Protein AF-A0A167N7Z7-F1 (afdb_monomer_lite)

Radius of gyration: 30.22 Å; chains: 1; bounding box: 60×61×77 Å

Structure (mmCIF, N/CA/C/O backbone):
data_AF-A0A167N7Z7-F1
#
_entry.id   AF-A0A167N7Z7-F1
#
loop_
_atom_site.group_PDB
_atom_site.id
_atom_site.type_symbol
_atom_site.label_atom_id
_atom_site.label_alt_id
_atom_site.label_comp_id
_atom_site.label_asym_id
_atom_site.label_entity_id
_atom_site.label_seq_id
_atom_site.pdbx_PDB_ins_code
_atom_site.Cartn_x
_atom_site.Cartn_y
_atom_site.Cartn_z
_atom_site.occupancy
_atom_site.B_iso_or_equiv
_atom_site.auth_seq_id
_atom_site.auth_comp_id
_atom_site.auth_asym_id
_atom_site.auth_atom_id
_atom_site.pdbx_PDB_model_num
ATOM 1 N N . MET A 1 1 ? 34.211 -40.468 48.794 1.0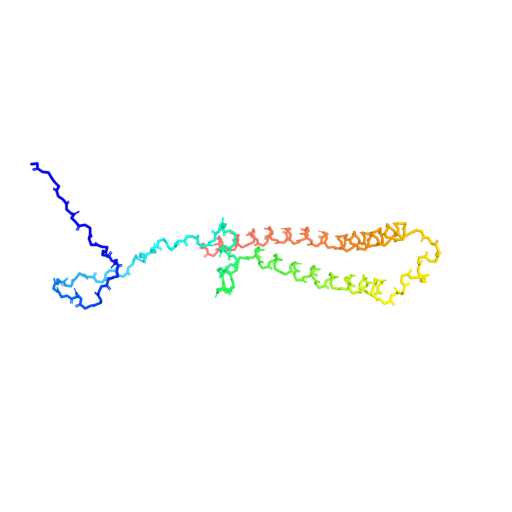0 34.12 1 MET A N 1
ATOM 2 C CA . MET A 1 1 ? 34.755 -39.729 47.633 1.00 34.12 1 MET A CA 1
ATOM 3 C C . MET A 1 1 ? 34.810 -40.711 46.477 1.00 34.12 1 MET A C 1
ATOM 5 O O . MET A 1 1 ? 35.230 -41.825 46.727 1.00 34.12 1 MET A O 1
ATOM 9 N N . SER A 1 2 ? 34.441 -40.468 45.231 1.00 37.47 2 SER A N 1
ATOM 10 C CA . SER A 1 2 ? 33.752 -39.397 44.512 1.00 37.47 2 SER A CA 1
ATOM 11 C C . SER A 1 2 ? 33.673 -39.920 43.069 1.00 37.47 2 SER A C 1
ATOM 13 O O . SER A 1 2 ? 34.689 -40.405 42.591 1.00 37.47 2 SER A O 1
ATOM 15 N N . CYS A 1 3 ? 32.515 -39.780 42.413 1.00 39.22 3 CYS A N 1
ATOM 16 C CA . CYS A 1 3 ? 32.271 -39.874 40.958 1.00 39.22 3 CYS A CA 1
ATOM 17 C C . CYS A 1 3 ? 32.637 -41.203 40.240 1.00 39.22 3 CYS A C 1
ATOM 19 O O . CYS A 1 3 ? 33.675 -41.798 40.458 1.00 39.22 3 CYS A O 1
ATOM 21 N N . GLY A 1 4 ? 31.846 -41.737 39.314 1.00 36.41 4 GLY A N 1
ATOM 22 C CA . GLY A 1 4 ? 30.736 -41.141 38.582 1.00 36.41 4 GLY A CA 1
ATOM 23 C C . GLY A 1 4 ? 30.840 -41.512 37.100 1.00 36.41 4 GLY A C 1
ATOM 24 O O . GLY A 1 4 ? 31.851 -41.239 36.471 1.00 36.41 4 GLY A O 1
ATOM 25 N N . ALA A 1 5 ? 29.768 -42.118 36.588 1.00 45.09 5 ALA A N 1
ATOM 26 C CA . ALA A 1 5 ? 29.272 -42.023 35.214 1.00 45.09 5 ALA A CA 1
ATOM 27 C C . ALA A 1 5 ? 30.290 -42.153 34.060 1.00 45.09 5 ALA A C 1
ATOM 29 O O . ALA A 1 5 ? 30.748 -41.164 33.492 1.00 45.09 5 ALA A O 1
ATOM 30 N N . SER A 1 6 ? 30.513 -43.387 33.606 1.00 43.72 6 SER A N 1
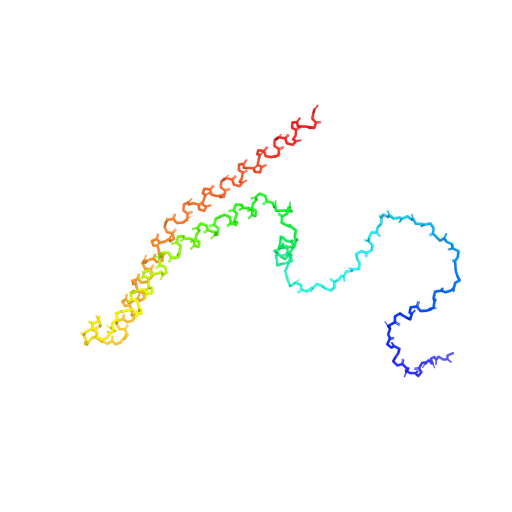ATOM 31 C CA . SER A 1 6 ? 30.853 -43.660 32.209 1.00 43.72 6 SER A CA 1
ATOM 32 C C . SER A 1 6 ? 29.618 -43.417 31.331 1.00 43.72 6 SER A C 1
ATOM 34 O O . SER A 1 6 ? 28.577 -44.061 31.451 1.00 43.72 6 SER A O 1
ATOM 36 N N . CYS A 1 7 ? 29.754 -42.402 30.486 1.00 48.78 7 CYS A N 1
ATOM 37 C CA . CYS A 1 7 ? 28.766 -41.818 29.598 1.00 48.78 7 CYS A CA 1
ATOM 38 C C . CYS A 1 7 ? 28.165 -42.833 28.615 1.00 48.78 7 CYS A C 1
ATOM 40 O O . CYS A 1 7 ? 28.807 -43.215 27.638 1.00 48.78 7 CYS A O 1
ATOM 42 N N . VAL A 1 8 ? 26.897 -43.187 28.813 1.00 52.44 8 VAL A N 1
ATOM 43 C CA . VAL A 1 8 ? 26.039 -43.689 27.735 1.00 52.44 8 VAL A CA 1
ATOM 44 C C . VAL A 1 8 ? 25.176 -42.504 27.301 1.00 52.44 8 VAL A C 1
ATOM 46 O O . VAL A 1 8 ? 24.531 -41.905 28.166 1.00 52.44 8 VAL A O 1
ATOM 49 N N . PRO A 1 9 ? 25.158 -42.096 26.019 1.00 45.31 9 PRO A N 1
ATOM 50 C CA . PRO A 1 9 ? 24.278 -41.027 25.580 1.00 45.31 9 PRO A CA 1
ATOM 51 C C . PRO A 1 9 ? 22.850 -41.578 25.594 1.00 45.31 9 PRO A C 1
ATOM 53 O O . PRO A 1 9 ? 22.377 -42.150 24.615 1.00 45.31 9 PRO A O 1
ATOM 56 N N . SER A 1 10 ? 22.162 -41.444 26.728 1.00 52.03 10 SER A N 1
ATOM 57 C CA . SER A 1 10 ? 20.728 -41.683 26.798 1.00 52.03 10 SER A CA 1
ATOM 58 C C . SER A 1 10 ? 20.054 -40.606 25.952 1.00 52.03 10 SER A C 1
ATOM 60 O O . SER A 1 10 ? 19.890 -39.458 26.375 1.00 52.03 10 SER A O 1
ATOM 62 N N . ALA A 1 11 ? 19.697 -40.955 24.720 1.00 49.50 11 ALA A N 1
ATOM 63 C CA . ALA A 1 11 ? 18.727 -40.186 23.970 1.00 49.50 11 ALA A CA 1
ATOM 64 C C . ALA A 1 11 ? 17.441 -40.166 24.814 1.00 49.50 11 ALA A C 1
ATOM 66 O O . ALA A 1 11 ? 16.807 -41.201 24.996 1.00 49.50 11 ALA A O 1
ATOM 67 N N . ASN A 1 12 ? 17.105 -39.005 25.386 1.00 54.00 12 ASN A N 1
ATOM 68 C CA . ASN A 1 12 ? 15.906 -38.768 26.197 1.00 54.00 12 ASN A CA 1
ATOM 69 C C . ASN A 1 12 ? 14.635 -38.817 25.329 1.00 54.00 12 ASN A C 1
ATOM 71 O O . ASN A 1 12 ? 13.898 -37.836 25.215 1.00 54.00 12 ASN A O 1
ATOM 75 N N . PHE A 1 13 ? 14.377 -39.955 24.693 1.00 49.53 13 PHE A N 1
ATOM 76 C CA . PHE A 1 13 ? 13.059 -40.278 24.180 1.00 49.53 13 PHE A CA 1
ATOM 77 C C . PHE A 1 13 ? 12.287 -40.981 25.300 1.00 49.53 13 PHE A C 1
ATOM 79 O O . PHE A 1 13 ? 12.758 -42.000 25.805 1.00 49.53 13 PHE A O 1
ATOM 86 N N . PRO A 1 14 ? 11.136 -40.442 25.738 1.00 54.16 14 PRO A N 1
ATOM 87 C CA . PRO A 1 14 ? 10.297 -41.140 26.698 1.00 54.16 14 PRO A CA 1
ATOM 88 C C . PRO A 1 14 ? 9.769 -42.422 26.046 1.00 54.16 14 PRO A C 1
ATOM 90 O O . PRO A 1 14 ? 9.019 -42.359 25.073 1.00 54.16 14 PRO A O 1
ATOM 93 N N . ASP A 1 15 ? 10.186 -43.570 26.578 1.00 53.62 15 ASP A N 1
ATOM 94 C CA . ASP A 1 15 ? 9.686 -44.884 26.182 1.00 53.62 15 ASP A CA 1
ATOM 95 C C . ASP A 1 15 ? 8.185 -44.981 26.536 1.00 53.62 15 ASP A C 1
ATOM 97 O O . ASP A 1 15 ? 7.822 -44.861 27.714 1.00 53.62 15 ASP A O 1
ATOM 101 N N . PRO A 1 16 ? 7.283 -45.138 25.547 1.00 55.19 16 PRO A N 1
ATOM 102 C CA . PRO A 1 16 ? 5.840 -45.122 25.776 1.00 55.19 16 PRO A CA 1
ATOM 103 C C . PRO A 1 16 ? 5.326 -46.316 26.595 1.00 55.19 16 PRO A C 1
ATOM 105 O O . PRO A 1 16 ? 4.199 -46.251 27.091 1.00 55.19 16 PRO A O 1
ATOM 108 N N . ASN A 1 17 ? 6.130 -47.368 26.787 1.00 57.97 17 ASN A N 1
ATOM 109 C CA . ASN A 1 17 ? 5.690 -48.599 27.448 1.00 57.97 17 ASN A CA 1
ATOM 110 C C . ASN A 1 17 ? 5.984 -48.666 28.956 1.00 57.97 17 ASN A C 1
ATOM 112 O O . ASN A 1 17 ? 5.459 -49.546 29.634 1.00 57.97 17 ASN A O 1
ATOM 116 N N . ASN A 1 18 ? 6.726 -47.711 29.526 1.00 53.84 18 ASN A N 1
ATOM 117 C CA . ASN A 1 18 ? 7.058 -47.701 30.960 1.00 53.84 18 ASN A CA 1
ATOM 118 C C . ASN A 1 18 ? 5.986 -47.054 31.865 1.00 53.84 18 ASN A C 1
ATOM 120 O O . ASN A 1 18 ? 6.274 -46.574 32.962 1.00 53.84 18 ASN A O 1
ATOM 124 N N . ARG A 1 19 ? 4.716 -47.053 31.442 1.00 56.59 19 ARG A N 1
ATOM 125 C CA . ARG A 1 19 ? 3.581 -46.625 32.280 1.00 56.59 19 ARG A CA 1
ATOM 126 C C . ARG A 1 19 ? 3.059 -47.783 33.131 1.00 56.59 19 ARG A C 1
ATOM 128 O O . ARG A 1 19 ? 1.959 -48.269 32.892 1.00 56.59 19 ARG A O 1
ATOM 135 N N . PHE A 1 20 ? 3.800 -48.190 34.155 1.00 52.03 20 PHE A N 1
ATOM 136 C CA . PHE A 1 20 ? 3.260 -49.094 35.172 1.00 52.03 20 PHE A CA 1
ATOM 137 C C . PHE A 1 20 ? 3.549 -48.588 36.588 1.00 52.03 20 PHE A C 1
ATOM 139 O O . PHE A 1 20 ? 4.698 -48.471 36.996 1.00 52.03 20 PHE A O 1
ATOM 146 N N . GLY A 1 21 ? 2.467 -48.326 37.336 1.00 50.34 21 GLY A N 1
ATOM 147 C CA . GLY A 1 21 ? 2.454 -48.374 38.802 1.00 50.34 21 GLY A CA 1
ATOM 148 C C . GLY A 1 21 ? 2.448 -47.038 39.551 1.00 50.34 21 GLY A C 1
ATOM 149 O O . GLY A 1 21 ? 3.440 -46.675 40.169 1.00 50.34 21 GLY A O 1
ATOM 150 N N . GLY A 1 22 ? 1.308 -46.341 39.594 1.00 44.88 22 GLY A N 1
ATOM 151 C CA . GLY A 1 22 ? 1.064 -45.265 40.564 1.00 44.88 22 GLY A CA 1
ATOM 152 C C . GLY A 1 22 ? -0.430 -44.922 40.663 1.00 44.88 22 GLY A C 1
ATOM 153 O O . GLY A 1 22 ? -1.100 -44.938 39.630 1.00 44.88 22 GLY A O 1
ATOM 154 N N . PRO A 1 23 ? -0.983 -44.659 41.865 1.00 50.69 23 PRO A N 1
ATOM 155 C CA . PRO A 1 23 ? -2.425 -44.491 42.075 1.00 50.69 23 PRO A CA 1
ATOM 156 C C . PRO A 1 23 ? -2.983 -43.281 41.302 1.00 50.69 23 PRO A C 1
ATOM 158 O O . PRO A 1 23 ? -2.232 -42.344 41.008 1.00 50.69 23 PRO A O 1
ATOM 161 N N . PRO A 1 24 ? -4.291 -43.266 40.970 1.00 46.34 24 PRO A N 1
ATOM 162 C CA . PRO A 1 24 ? -4.873 -42.255 40.099 1.00 46.34 24 PRO A CA 1
ATOM 163 C C . PRO A 1 24 ? -4.848 -40.897 40.800 1.00 46.34 24 PRO A C 1
ATOM 165 O O . PRO A 1 24 ? -5.643 -40.614 41.696 1.00 46.34 24 PRO A O 1
ATOM 168 N N . ARG A 1 25 ? -3.919 -40.030 40.393 1.00 49.66 25 ARG A N 1
ATOM 169 C CA . ARG A 1 25 ? -3.967 -38.616 40.761 1.00 49.66 25 ARG A CA 1
ATOM 170 C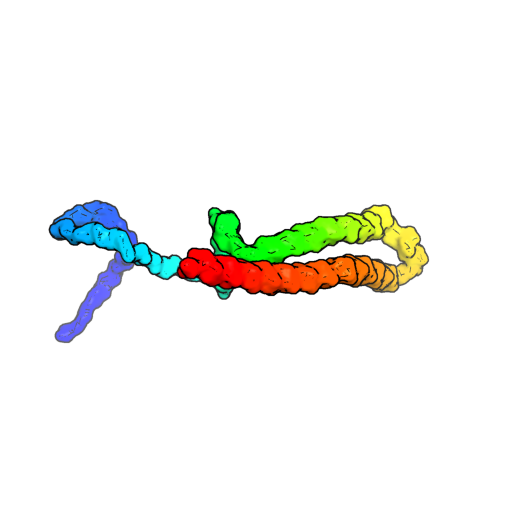 C . ARG A 1 25 ? -5.120 -37.980 39.995 1.00 49.66 25 ARG A C 1
ATOM 172 O O . ARG A 1 25 ? -5.179 -38.069 38.771 1.00 49.66 25 ARG A O 1
ATOM 179 N N . ALA A 1 26 ? -6.033 -37.379 40.750 1.00 45.22 26 ALA A N 1
ATOM 180 C CA . ALA A 1 26 ? -7.227 -36.711 40.264 1.00 45.22 26 ALA A CA 1
ATOM 181 C C . ALA A 1 26 ? -6.938 -35.821 39.043 1.00 45.22 26 ALA A C 1
ATOM 183 O O . ALA A 1 26 ? -6.036 -34.980 39.060 1.00 45.22 26 ALA A O 1
ATOM 184 N N . LEU A 1 27 ? -7.744 -36.012 37.998 1.00 48.75 27 LEU A N 1
ATOM 185 C CA . LEU A 1 27 ? -7.850 -35.143 36.831 1.00 48.75 27 LEU A CA 1
ATOM 186 C C . LEU A 1 27 ? -8.394 -33.772 37.263 1.00 48.75 27 LEU A C 1
ATOM 188 O O . LEU A 1 27 ? -9.569 -33.468 37.094 1.00 48.75 27 LEU A O 1
ATOM 192 N N . ASN A 1 28 ? -7.522 -32.918 37.796 1.00 42.72 28 ASN A N 1
ATOM 193 C CA . ASN A 1 28 ? -7.759 -31.479 37.820 1.00 42.72 28 ASN A CA 1
ATOM 194 C C . ASN A 1 28 ? -7.302 -30.899 36.480 1.00 42.72 28 ASN A C 1
ATOM 196 O O . ASN A 1 28 ? -6.190 -30.399 36.309 1.00 42.72 28 ASN A O 1
ATOM 200 N N . SER A 1 29 ? -8.186 -31.006 35.496 1.00 51.47 29 SER A N 1
ATOM 201 C CA . SER A 1 29 ? -8.084 -30.347 34.201 1.00 51.47 29 SER A CA 1
ATOM 202 C C . SER A 1 29 ? -8.287 -28.834 34.349 1.00 51.47 29 SER A C 1
ATOM 204 O O . SER A 1 29 ? -9.390 -28.347 34.124 1.00 51.47 29 SER A O 1
ATOM 206 N N . ALA A 1 30 ? -7.254 -28.073 34.722 1.00 48.22 30 ALA A N 1
ATOM 207 C CA . ALA A 1 30 ? -7.282 -26.607 34.587 1.00 48.22 30 ALA A CA 1
ATOM 208 C C . ALA A 1 30 ? -5.899 -25.939 34.653 1.00 48.22 30 ALA A C 1
ATOM 210 O O . ALA A 1 30 ? -5.755 -24.841 35.179 1.00 48.22 30 ALA A O 1
ATOM 211 N N . SER A 1 31 ? -4.846 -26.552 34.122 1.00 47.00 31 SER A N 1
ATOM 212 C CA . SER A 1 31 ? -3.623 -25.809 33.802 1.00 47.00 31 SER A CA 1
ATOM 213 C C . SER A 1 31 ? -2.945 -26.517 32.650 1.00 47.00 31 SER A C 1
ATOM 215 O O . SER A 1 31 ? -2.224 -27.486 32.841 1.00 47.00 31 SER A O 1
ATOM 217 N N . ARG A 1 32 ? -3.230 -26.075 31.421 1.00 48.00 32 ARG A N 1
ATOM 218 C CA . ARG A 1 32 ? -2.373 -26.384 30.277 1.00 48.00 32 ARG A CA 1
ATOM 219 C C . ARG A 1 32 ? -0.961 -25.971 30.677 1.00 48.00 32 ARG A C 1
ATOM 221 O O . ARG A 1 32 ? -0.650 -24.781 30.633 1.00 48.00 32 ARG A O 1
ATOM 228 N N . ASP A 1 33 ? -0.133 -26.949 31.019 1.00 45.81 33 ASP A N 1
ATOM 229 C CA . ASP A 1 33 ? 1.314 -26.857 30.931 1.00 45.81 33 ASP A CA 1
ATOM 230 C C . ASP A 1 33 ? 1.646 -26.530 29.475 1.00 45.81 33 ASP A C 1
ATOM 232 O O . ASP A 1 33 ? 1.891 -27.387 28.623 1.00 45.81 33 ASP A O 1
ATOM 236 N N . ARG A 1 34 ? 1.577 -25.235 29.159 1.00 52.97 34 ARG A N 1
ATOM 237 C CA . ARG A 1 34 ? 2.223 -24.639 28.003 1.00 52.97 34 ARG A CA 1
ATOM 238 C C . ARG A 1 34 ? 3.709 -24.818 28.266 1.00 52.97 34 ARG A C 1
ATOM 240 O O . ARG A 1 34 ? 4.370 -23.922 28.784 1.00 52.97 34 ARG A O 1
ATOM 247 N N . GLN A 1 35 ? 4.233 -25.984 27.899 1.00 51.66 35 GLN A N 1
ATOM 248 C CA . GLN A 1 35 ? 5.653 -26.119 27.625 1.00 51.66 35 GLN A CA 1
ATOM 249 C C . GLN A 1 35 ? 6.051 -24.910 26.767 1.00 51.66 35 GLN A C 1
ATOM 251 O O . GLN A 1 35 ? 5.373 -24.642 25.764 1.00 51.66 35 GLN A O 1
ATOM 256 N N . PRO A 1 36 ? 7.082 -24.137 27.148 1.00 51.75 36 PRO A N 1
ATOM 257 C CA . PRO A 1 36 ? 7.547 -23.027 26.339 1.00 51.75 36 PRO A CA 1
ATOM 258 C C . PRO A 1 36 ? 8.144 -23.615 25.060 1.00 51.75 36 PRO A C 1
ATOM 260 O O . PRO A 1 36 ? 9.328 -23.938 24.975 1.00 51.75 36 PRO A O 1
ATOM 263 N N . ARG A 1 37 ? 7.287 -23.812 24.053 1.00 54.16 37 ARG A N 1
ATOM 264 C CA . ARG A 1 37 ? 7.671 -24.203 22.703 1.00 54.16 37 ARG A CA 1
ATOM 265 C C . ARG A 1 37 ? 8.673 -23.150 22.250 1.00 54.16 37 ARG A C 1
ATOM 267 O O . ARG A 1 37 ? 8.320 -21.975 22.165 1.00 54.16 37 ARG A O 1
ATOM 274 N N . ARG A 1 38 ? 9.923 -23.583 22.052 1.00 54.41 38 ARG A N 1
ATOM 275 C CA . ARG A 1 38 ? 11.066 -22.799 21.559 1.00 54.41 38 ARG A CA 1
ATOM 276 C C . ARG A 1 38 ? 10.561 -21.667 20.660 1.00 54.41 38 ARG A C 1
ATOM 278 O O . ARG A 1 38 ? 9.885 -21.960 19.673 1.00 54.41 38 ARG A O 1
ATOM 285 N N . GLN A 1 39 ? 10.824 -20.410 21.028 1.00 56.78 39 GLN A N 1
ATOM 286 C CA . GLN A 1 39 ? 10.354 -19.244 20.276 1.00 56.78 39 GLN A CA 1
ATOM 287 C C . GLN A 1 39 ? 10.913 -19.322 18.848 1.00 56.78 39 GLN A C 1
ATOM 289 O O . GLN A 1 39 ? 12.063 -18.983 18.603 1.00 56.78 39 GLN A O 1
ATOM 294 N N . ARG A 1 40 ? 10.115 -19.839 17.904 1.00 59.34 40 ARG A N 1
ATOM 295 C CA . ARG A 1 40 ? 10.481 -19.919 16.478 1.00 59.34 40 ARG A CA 1
ATOM 296 C C . ARG A 1 40 ? 10.405 -18.556 15.792 1.00 59.34 40 ARG A C 1
ATOM 298 O O . ARG A 1 40 ? 10.905 -18.402 14.687 1.00 59.34 40 ARG A O 1
ATOM 305 N N . PHE A 1 41 ? 9.790 -17.573 16.446 1.00 55.47 41 PHE A N 1
ATOM 306 C CA . PHE A 1 41 ? 9.631 -16.225 15.930 1.00 55.47 41 PHE A CA 1
ATOM 307 C C . PHE A 1 41 ? 10.510 -15.261 16.721 1.00 55.47 41 PHE A C 1
ATOM 309 O O . PHE A 1 41 ? 10.316 -15.075 17.918 1.00 55.47 41 PHE A O 1
ATOM 316 N N . PHE A 1 42 ? 11.437 -14.603 16.025 1.00 66.19 42 PHE A N 1
ATOM 317 C CA . PHE A 1 42 ? 12.325 -13.584 16.591 1.00 66.19 42 PHE A CA 1
ATOM 318 C C . PHE A 1 42 ? 11.587 -12.304 17.036 1.00 66.19 42 PHE A C 1
ATOM 320 O O . PHE A 1 42 ? 12.178 -11.448 17.686 1.00 66.19 42 PHE A O 1
ATOM 327 N N . SER A 1 43 ? 10.289 -12.151 16.723 1.00 73.75 43 SER A N 1
ATOM 328 C CA . SER A 1 43 ? 9.481 -11.025 17.206 1.00 73.75 43 SER A CA 1
ATOM 329 C C . SER A 1 43 ? 8.049 -11.422 17.576 1.00 73.75 43 SER A C 1
ATOM 331 O O . SER A 1 43 ? 7.391 -12.199 16.878 1.00 73.75 43 SER A O 1
ATOM 333 N N . ARG A 1 44 ? 7.518 -10.796 18.639 1.00 73.00 44 ARG A N 1
ATOM 334 C CA . ARG A 1 44 ? 6.107 -10.931 19.055 1.00 73.00 44 ARG A CA 1
ATOM 335 C C . ARG A 1 44 ? 5.118 -10.510 17.962 1.00 73.00 44 ARG A C 1
ATOM 337 O O . ARG A 1 44 ? 3.990 -10.987 17.948 1.00 73.00 44 ARG A O 1
ATOM 344 N N . ARG A 1 45 ? 5.523 -9.614 17.052 1.00 71.38 45 ARG A N 1
ATOM 345 C CA . ARG A 1 45 ? 4.680 -9.159 15.933 1.00 71.38 45 ARG A CA 1
ATOM 346 C C . ARG A 1 45 ? 4.501 -10.260 14.890 1.00 71.38 45 ARG A C 1
ATOM 348 O O . ARG A 1 45 ? 3.378 -10.508 14.478 1.00 71.38 45 ARG A O 1
ATOM 355 N N . LEU A 1 46 ? 5.584 -10.949 14.530 1.00 68.56 46 LEU A N 1
ATOM 356 C CA . LEU A 1 46 ? 5.561 -12.072 13.586 1.00 68.56 46 LEU A CA 1
ATOM 357 C C . LEU A 1 46 ? 4.731 -13.247 14.115 1.00 68.56 46 LEU A C 1
ATOM 359 O O . LEU A 1 46 ? 3.918 -13.797 13.379 1.00 68.56 46 LEU A O 1
ATOM 363 N N . GLN A 1 47 ? 4.872 -13.570 15.404 1.00 76.00 47 GLN A N 1
ATOM 364 C CA . GLN A 1 47 ? 4.043 -14.595 16.043 1.00 76.00 47 GLN A CA 1
ATOM 365 C C . GLN A 1 47 ? 2.553 -14.244 15.955 1.00 76.00 47 GLN A C 1
ATOM 367 O O . GLN A 1 47 ? 1.739 -15.078 15.585 1.00 76.00 47 GLN A O 1
ATOM 372 N N . ARG A 1 48 ? 2.204 -12.980 16.208 1.00 69.81 48 ARG A N 1
ATOM 373 C CA . ARG A 1 48 ? 0.817 -12.522 16.162 1.00 69.81 48 ARG A CA 1
ATOM 374 C C . ARG A 1 48 ? 0.209 -12.573 14.759 1.00 69.81 48 ARG A C 1
ATOM 376 O O . ARG A 1 48 ? -0.951 -12.932 14.628 1.00 69.81 48 ARG A O 1
ATOM 383 N N . VAL A 1 49 ? 0.980 -12.251 13.719 1.00 71.44 49 VAL A N 1
ATOM 384 C CA . VAL A 1 49 ? 0.528 -12.401 12.323 1.00 71.44 49 VAL A CA 1
ATOM 385 C C . VAL A 1 49 ? 0.285 -13.875 11.988 1.00 71.44 49 VAL A C 1
ATOM 387 O O . VAL A 1 49 ? -0.715 -14.198 11.354 1.00 71.44 49 VAL A O 1
ATOM 390 N N . SER A 1 50 ? 1.154 -14.772 12.465 1.00 71.12 50 SER A N 1
ATOM 391 C CA . SER A 1 50 ? 0.962 -16.218 12.312 1.00 71.12 50 SER A CA 1
ATOM 392 C C . SER A 1 50 ? -0.288 -16.721 13.039 1.00 71.12 50 SER A C 1
ATOM 394 O O . SER A 1 50 ? -1.005 -17.553 12.492 1.00 71.12 50 SER A O 1
ATOM 396 N N . ASP A 1 51 ? -0.562 -16.222 14.245 1.00 71.00 51 ASP A N 1
ATOM 397 C CA . ASP A 1 51 ? -1.752 -16.605 15.011 1.00 71.00 51 ASP A CA 1
ATOM 398 C C . ASP A 1 51 ? -3.038 -16.112 14.317 1.00 71.00 51 ASP A C 1
ATOM 400 O O . ASP A 1 51 ? -4.000 -16.867 14.202 1.00 71.00 51 ASP A O 1
ATOM 404 N N . ILE A 1 52 ? -3.034 -14.893 13.759 1.00 67.62 52 ILE A N 1
ATOM 405 C CA . ILE A 1 52 ? -4.157 -14.345 12.970 1.00 67.62 52 ILE A CA 1
ATOM 406 C C . ILE A 1 52 ? -4.429 -15.188 11.716 1.00 67.62 52 ILE A C 1
ATOM 408 O O . ILE A 1 52 ? -5.585 -15.379 11.345 1.00 67.62 52 ILE A O 1
ATOM 412 N N . ALA A 1 53 ? -3.384 -15.715 11.073 1.00 68.56 53 ALA A N 1
ATOM 413 C CA . ALA A 1 53 ? -3.535 -16.582 9.905 1.00 68.56 53 ALA A CA 1
ATOM 414 C C . ALA A 1 53 ? -4.157 -17.951 10.248 1.00 68.56 53 ALA A C 1
ATOM 416 O O . ALA A 1 53 ? -4.789 -18.562 9.389 1.00 68.56 53 ALA A O 1
ATOM 417 N N . HIS A 1 54 ? -3.989 -18.435 11.484 1.00 72.81 54 HIS A N 1
ATOM 418 C CA . HIS A 1 54 ? -4.569 -19.701 11.941 1.00 72.81 54 HIS A CA 1
ATOM 419 C C . HIS A 1 54 ? -5.957 -19.550 12.584 1.00 72.81 54 HIS A C 1
ATOM 421 O O . HIS A 1 54 ? -6.778 -20.452 12.435 1.00 72.81 54 HIS A O 1
ATOM 427 N N . GLU A 1 55 ? -6.250 -18.426 13.246 1.00 64.56 55 GLU A N 1
ATOM 428 C CA . GLU A 1 55 ? -7.547 -18.147 13.883 1.00 64.56 55 GLU A CA 1
ATOM 429 C C . GLU A 1 55 ? -8.093 -16.761 13.465 1.00 64.56 55 GLU A C 1
ATOM 431 O O . GLU A 1 55 ? -7.877 -15.761 14.167 1.00 64.56 55 GLU A O 1
ATOM 436 N N . PRO A 1 56 ? -8.850 -16.672 12.349 1.00 63.66 56 PRO A N 1
ATOM 437 C CA . PRO A 1 56 ? -9.293 -15.395 11.775 1.00 63.66 56 PRO A CA 1
ATOM 438 C C . PRO A 1 56 ? -10.324 -14.652 12.639 1.00 63.66 56 PRO A C 1
ATOM 440 O O . PRO A 1 56 ? -10.513 -13.446 12.493 1.00 63.66 56 PRO A O 1
ATOM 443 N N . THR A 1 57 ? -10.979 -15.337 13.578 1.00 70.81 57 THR A N 1
ATOM 444 C CA . THR A 1 57 ? -11.973 -14.748 14.489 1.00 70.81 57 THR A CA 1
ATOM 445 C C . THR A 1 57 ? -11.351 -13.957 15.643 1.00 70.81 57 THR A C 1
ATOM 447 O O . THR A 1 57 ? -12.070 -13.280 16.374 1.00 70.81 57 THR A O 1
ATOM 450 N N . SER A 1 58 ? -10.026 -14.014 15.824 1.00 73.44 58 SER A N 1
ATOM 451 C CA . SER A 1 58 ? -9.308 -13.302 16.895 1.00 73.44 58 SER A CA 1
ATOM 452 C C . SER A 1 58 ? -8.877 -11.868 16.527 1.00 73.44 58 SER A C 1
ATOM 454 O O . SER A 1 58 ? -8.239 -11.182 17.334 1.00 73.44 58 SER A O 1
ATOM 456 N N . ILE A 1 59 ? -9.220 -11.406 15.319 1.00 76.31 59 ILE A N 1
ATOM 457 C CA . ILE A 1 59 ? -8.776 -10.126 14.756 1.00 76.31 59 ILE A CA 1
ATOM 458 C C . ILE A 1 59 ? -9.238 -8.946 15.618 1.00 76.31 59 ILE A C 1
ATOM 460 O O . ILE A 1 59 ? -10.428 -8.758 15.883 1.00 76.31 59 ILE A O 1
ATOM 464 N N . ARG A 1 60 ? -8.289 -8.092 16.028 1.00 79.88 60 ARG A N 1
ATOM 465 C CA . ARG A 1 60 ? -8.633 -6.812 16.665 1.00 79.88 60 ARG A CA 1
ATOM 466 C C . ARG A 1 60 ? -9.122 -5.821 15.613 1.00 79.88 60 ARG A C 1
ATOM 468 O O . ARG A 1 60 ? -8.631 -5.816 14.490 1.00 79.88 60 ARG A O 1
ATOM 475 N N . PHE A 1 61 ? -10.007 -4.903 16.002 1.00 78.00 61 PHE A N 1
ATOM 476 C CA . PHE A 1 61 ? -10.529 -3.858 15.110 1.00 78.00 61 PHE A CA 1
ATOM 477 C C . PHE A 1 61 ? -9.417 -3.097 14.367 1.00 78.00 61 PHE A C 1
ATOM 479 O O . PHE A 1 61 ? -9.471 -2.934 13.152 1.00 78.00 61 PHE A O 1
ATOM 486 N N . ARG A 1 62 ? -8.338 -2.740 15.074 1.00 81.62 62 ARG A N 1
ATOM 487 C CA . ARG A 1 62 ? -7.150 -2.114 14.480 1.00 81.62 62 ARG A CA 1
ATOM 488 C C . ARG A 1 62 ? -6.486 -2.961 13.389 1.00 81.62 62 ARG A C 1
ATOM 490 O O . ARG A 1 62 ? -6.000 -2.410 12.411 1.00 81.62 62 ARG A O 1
ATOM 497 N N . GLU A 1 63 ? -6.437 -4.278 13.554 1.00 83.69 63 GLU A N 1
ATOM 498 C CA . GLU A 1 63 ? -5.848 -5.186 12.561 1.00 83.69 63 GLU A CA 1
ATOM 499 C C . GLU A 1 63 ? -6.736 -5.307 11.329 1.00 83.69 63 GLU A C 1
ATOM 501 O O . GLU A 1 63 ? -6.215 -5.295 10.219 1.00 83.69 63 GLU A O 1
ATOM 506 N N . LEU A 1 64 ? -8.059 -5.324 11.515 1.00 85.44 64 LEU A N 1
ATOM 507 C CA . LEU A 1 64 ? -9.017 -5.293 10.412 1.00 85.44 64 LEU A CA 1
ATOM 508 C C . LEU A 1 64 ? -8.879 -4.004 9.598 1.00 85.44 64 LEU A C 1
ATOM 510 O O . LEU A 1 64 ? -8.755 -4.069 8.379 1.00 85.44 64 LEU A O 1
ATOM 514 N N . VAL A 1 65 ? -8.839 -2.840 10.254 1.00 87.88 65 VAL A N 1
ATOM 515 C CA . VAL A 1 65 ? -8.686 -1.554 9.553 1.00 87.88 65 VAL A CA 1
ATOM 516 C C . VAL A 1 65 ? -7.350 -1.482 8.814 1.00 87.88 65 VAL A C 1
ATOM 518 O O . VAL A 1 65 ? -7.316 -1.051 7.663 1.00 87.88 65 VAL A O 1
ATOM 521 N N . LEU A 1 66 ? -6.257 -1.947 9.428 1.00 86.62 66 LEU A N 1
ATOM 522 C CA . LEU A 1 66 ? -4.959 -2.018 8.753 1.00 86.62 66 LEU A CA 1
ATOM 523 C C . LEU A 1 66 ? -5.002 -2.948 7.537 1.00 86.62 66 LEU A C 1
ATOM 525 O O . LEU A 1 66 ? -4.470 -2.590 6.492 1.00 86.62 66 LEU A O 1
ATOM 529 N N . LEU A 1 67 ? -5.650 -4.108 7.644 1.00 88.25 67 LEU A N 1
ATOM 530 C CA . LEU A 1 67 ? -5.781 -5.052 6.536 1.00 88.25 67 LEU A CA 1
ATOM 531 C C . LEU A 1 67 ? -6.587 -4.441 5.382 1.00 88.25 67 LEU A C 1
ATOM 533 O O . LEU A 1 67 ? -6.133 -4.477 4.240 1.00 88.25 67 LEU A O 1
ATOM 537 N N . VAL A 1 68 ? -7.730 -3.815 5.676 1.00 91.56 68 VAL A N 1
ATOM 538 C CA . VAL A 1 68 ? -8.548 -3.109 4.674 1.00 91.56 68 VAL A CA 1
ATOM 539 C C . VAL A 1 68 ? -7.755 -1.980 4.017 1.00 91.56 68 VAL A C 1
ATOM 541 O O . VAL A 1 68 ? -7.785 -1.840 2.797 1.00 91.56 68 VAL A O 1
ATOM 544 N N . PHE A 1 69 ? -6.995 -1.210 4.798 1.00 92.25 69 PHE A N 1
ATOM 545 C CA . PHE A 1 69 ? -6.148 -0.145 4.269 1.00 92.25 69 PHE A CA 1
ATOM 546 C C . PHE A 1 69 ? -5.045 -0.681 3.346 1.00 92.25 69 PHE A C 1
ATOM 548 O O . PHE A 1 69 ? -4.822 -0.127 2.272 1.00 92.25 69 PHE A O 1
ATOM 555 N N . VAL A 1 70 ? -4.386 -1.783 3.716 1.00 91.75 70 VAL A N 1
ATOM 556 C CA . VAL A 1 70 ? -3.365 -2.435 2.878 1.00 91.75 70 VAL A CA 1
ATOM 557 C C . VAL A 1 70 ? -3.976 -2.973 1.580 1.00 91.75 70 VAL A C 1
ATOM 559 O O . VAL A 1 70 ? -3.389 -2.801 0.509 1.00 91.75 70 VAL A O 1
ATOM 562 N N . LEU A 1 71 ? -5.165 -3.577 1.641 1.00 93.88 71 LEU A N 1
ATOM 563 C CA . LEU A 1 71 ? -5.893 -4.020 0.447 1.00 93.88 71 LEU A CA 1
ATOM 564 C C . LEU A 1 71 ? -6.271 -2.841 -0.455 1.00 93.88 71 LEU A C 1
ATOM 566 O O . LEU A 1 71 ? -6.064 -2.897 -1.663 1.00 93.88 71 LEU A O 1
ATOM 570 N N . PHE A 1 72 ? -6.756 -1.744 0.120 1.00 92.56 72 PHE A N 1
ATOM 571 C CA . PHE A 1 72 ? -7.070 -0.532 -0.632 1.00 92.56 72 PHE A CA 1
ATOM 572 C C . PHE A 1 72 ? -5.823 0.074 -1.299 1.00 92.56 72 PHE A C 1
ATOM 574 O O . PHE A 1 72 ? -5.841 0.389 -2.491 1.00 92.56 72 PHE A O 1
ATOM 581 N N . ALA A 1 73 ? -4.721 0.187 -0.554 1.00 93.19 73 ALA A N 1
ATOM 582 C CA . ALA A 1 73 ? -3.458 0.720 -1.054 1.00 93.19 73 ALA A CA 1
ATOM 583 C C . ALA A 1 73 ? -2.873 -0.148 -2.179 1.00 93.19 73 ALA A C 1
ATOM 585 O O . ALA A 1 73 ? -2.424 0.385 -3.193 1.00 93.19 73 ALA A O 1
ATOM 586 N N . SER A 1 74 ? -2.914 -1.476 -2.030 1.00 92.31 74 SER A N 1
ATOM 587 C CA . SER A 1 74 ? -2.449 -2.416 -3.060 1.00 92.31 74 SER A CA 1
ATOM 588 C C . SER A 1 74 ? -3.342 -2.411 -4.300 1.00 92.31 74 SER A C 1
ATOM 590 O O . SER A 1 74 ? -2.817 -2.365 -5.410 1.00 92.31 74 SER A O 1
ATOM 592 N N . TYR A 1 75 ? -4.667 -2.350 -4.137 1.00 94.19 75 TYR A N 1
ATOM 593 C CA . TYR A 1 75 ? -5.609 -2.198 -5.249 1.00 94.19 75 TYR A CA 1
ATOM 594 C C . TYR A 1 75 ? -5.332 -0.929 -6.067 1.00 94.19 75 TYR A C 1
ATOM 596 O O . TYR A 1 75 ? -5.224 -0.977 -7.290 1.00 94.19 75 TYR A O 1
ATOM 604 N N . LYS A 1 76 ? -5.142 0.213 -5.398 1.00 91.38 76 LYS A N 1
ATOM 605 C CA . LYS A 1 76 ? -4.762 1.467 -6.065 1.00 91.38 76 LYS A CA 1
ATOM 606 C C . LYS A 1 76 ? -3.360 1.401 -6.676 1.00 91.38 76 LYS A C 1
ATOM 608 O O . LYS A 1 76 ? -3.143 1.921 -7.768 1.00 91.38 76 LYS A O 1
ATOM 613 N N . GLY A 1 77 ? -2.424 0.750 -5.987 1.00 89.81 77 GLY A N 1
ATOM 614 C CA . GLY A 1 77 ? -1.046 0.560 -6.446 1.00 89.81 77 GLY A CA 1
ATOM 615 C C . GLY A 1 77 ? -0.946 -0.277 -7.712 1.00 89.81 77 GLY A C 1
ATOM 616 O O . GLY A 1 77 ? -0.106 0.022 -8.554 1.00 89.81 77 GLY A O 1
ATOM 617 N N . TYR A 1 78 ? -1.842 -1.249 -7.895 1.00 93.00 78 TYR A N 1
ATOM 618 C CA . TYR A 1 78 ? -1.894 -2.081 -9.095 1.00 93.00 78 TYR A CA 1
ATOM 619 C C . TYR A 1 78 ? -2.027 -1.248 -10.379 1.00 93.00 78 TYR A C 1
ATOM 621 O O . TYR A 1 78 ? -1.251 -1.441 -11.308 1.00 93.00 78 TYR A O 1
ATOM 629 N N . PHE A 1 79 ? -2.927 -0.259 -10.417 1.00 91.25 79 PHE A N 1
ATOM 630 C CA . PHE A 1 79 ? -3.100 0.593 -11.604 1.00 91.25 79 PHE A CA 1
ATOM 631 C C . PHE A 1 79 ? -1.874 1.455 -11.913 1.00 91.25 79 PHE A C 1
ATOM 633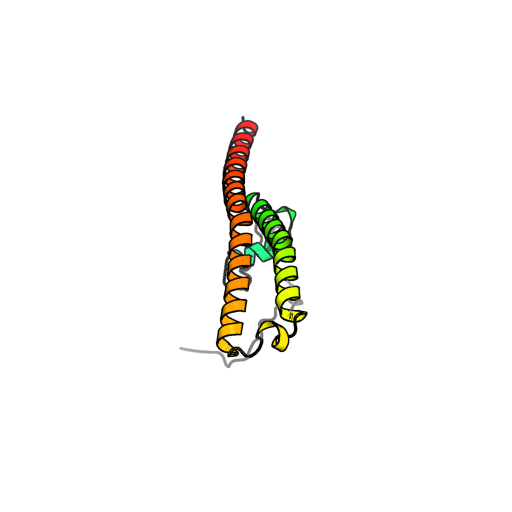 O O . PHE A 1 79 ? -1.568 1.721 -13.073 1.00 91.25 79 PHE A O 1
ATOM 640 N N . VAL A 1 80 ? -1.174 1.918 -10.878 1.00 89.50 80 VAL A N 1
ATOM 641 C CA . VAL A 1 80 ? 0.049 2.712 -11.048 1.00 89.50 80 VAL A CA 1
ATOM 642 C C . VAL A 1 80 ? 1.187 1.819 -11.533 1.00 89.50 80 VAL A C 1
ATOM 644 O O . VAL A 1 80 ? 1.905 2.195 -12.458 1.00 89.50 80 VAL A O 1
ATOM 647 N N . ALA A 1 81 ? 1.310 0.618 -10.966 1.00 88.94 81 ALA A N 1
ATOM 648 C CA . ALA A 1 81 ? 2.288 -0.378 -11.383 1.00 88.94 81 ALA A CA 1
ATOM 649 C C . ALA A 1 81 ? 2.079 -0.813 -12.839 1.00 88.94 81 ALA A C 1
ATOM 651 O O . ALA A 1 81 ? 3.053 -0.896 -13.581 1.00 88.94 81 ALA A O 1
ATOM 652 N N . ASP A 1 82 ? 0.831 -1.016 -13.265 1.00 90.62 82 ASP A N 1
ATOM 653 C CA . ASP A 1 82 ? 0.488 -1.353 -14.649 1.00 90.62 82 ASP A CA 1
ATOM 654 C C . ASP A 1 82 ? 0.924 -0.248 -15.625 1.00 90.62 82 ASP A C 1
ATOM 656 O O . ASP A 1 82 ? 1.639 -0.512 -16.589 1.00 90.62 82 ASP A O 1
ATOM 660 N N . ARG A 1 83 ? 0.643 1.025 -15.312 1.00 87.00 83 ARG A N 1
ATOM 661 C CA . ARG A 1 83 ? 1.108 2.162 -16.132 1.00 87.00 83 ARG A CA 1
ATOM 662 C C . ARG A 1 83 ? 2.629 2.274 -16.200 1.00 87.00 83 ARG A C 1
ATOM 664 O O . ARG A 1 83 ? 3.174 2.593 -17.256 1.00 87.00 83 ARG A O 1
ATOM 671 N N . ILE A 1 84 ? 3.316 2.032 -15.083 1.00 86.00 84 ILE A N 1
ATOM 672 C CA . ILE A 1 84 ? 4.784 2.015 -15.034 1.00 86.00 84 ILE A CA 1
ATOM 673 C C . ILE A 1 84 ? 5.321 0.861 -15.887 1.00 86.00 84 ILE A C 1
ATOM 675 O O . ILE A 1 84 ? 6.269 1.049 -16.650 1.00 86.00 84 ILE A O 1
ATOM 679 N N . TYR A 1 85 ? 4.698 -0.313 -15.798 1.00 88.19 85 TYR A N 1
ATOM 680 C CA . TYR A 1 85 ? 5.064 -1.480 -16.588 1.00 88.19 85 TYR A CA 1
ATOM 681 C C . TYR A 1 85 ? 4.863 -1.228 -18.083 1.00 88.19 85 TYR A C 1
ATOM 683 O O . TYR A 1 85 ? 5.775 -1.477 -18.865 1.00 88.19 85 TYR A O 1
ATOM 691 N N . GLU A 1 86 ? 3.733 -0.657 -18.496 1.00 85.62 86 GLU A N 1
ATOM 692 C CA . GLU A 1 86 ? 3.514 -0.281 -19.895 1.00 85.62 86 GLU A CA 1
ATOM 693 C C . GLU A 1 86 ? 4.539 0.752 -20.382 1.00 85.62 86 GLU A C 1
ATOM 695 O O . GLU A 1 86 ? 5.055 0.632 -21.496 1.00 85.62 86 GLU A O 1
ATOM 700 N N . ALA A 1 87 ? 4.881 1.738 -19.547 1.00 80.25 87 ALA A N 1
ATOM 701 C CA . ALA A 1 87 ? 5.872 2.753 -19.888 1.00 80.25 87 ALA A CA 1
ATOM 702 C C . ALA A 1 87 ? 7.290 2.177 -20.047 1.00 80.25 87 ALA A C 1
ATOM 704 O O . ALA A 1 87 ? 8.017 2.626 -20.933 1.00 80.25 87 ALA A O 1
ATOM 705 N N . LEU A 1 88 ? 7.673 1.199 -19.217 1.00 82.06 88 LEU A N 1
ATOM 706 C CA . LEU A 1 88 ? 9.021 0.616 -19.191 1.00 82.06 88 LEU A CA 1
ATOM 707 C C . LEU A 1 88 ? 9.197 -0.581 -20.132 1.00 82.06 88 LEU A C 1
ATOM 709 O O . LEU A 1 88 ? 10.259 -0.730 -20.726 1.00 82.06 88 LEU A O 1
ATOM 713 N N . ALA A 1 89 ? 8.191 -1.449 -20.246 1.00 81.88 89 ALA A N 1
ATOM 714 C CA . ALA A 1 89 ? 8.315 -2.734 -20.932 1.00 81.88 89 ALA A CA 1
ATOM 715 C C . ALA A 1 89 ? 7.848 -2.695 -22.394 1.00 81.88 89 ALA A C 1
ATOM 717 O O . ALA A 1 89 ? 8.352 -3.468 -23.204 1.00 81.88 89 ALA A O 1
ATOM 718 N N . ARG A 1 90 ? 6.892 -1.822 -22.755 1.00 77.56 90 ARG A N 1
ATOM 719 C CA . ARG A 1 90 ? 6.341 -1.775 -24.127 1.00 77.56 90 ARG A CA 1
ATOM 720 C C . ARG A 1 90 ? 6.981 -0.726 -25.031 1.00 77.56 90 ARG A C 1
ATOM 722 O O . ARG A 1 90 ? 6.765 -0.771 -26.240 1.00 77.56 90 ARG A O 1
ATOM 729 N N . ARG A 1 91 ? 7.726 0.240 -24.488 1.00 73.25 91 ARG A N 1
ATOM 730 C CA . ARG A 1 91 ? 8.384 1.271 -25.301 1.00 73.25 91 ARG A CA 1
ATOM 731 C C . ARG A 1 91 ? 9.834 0.903 -25.565 1.00 73.25 91 ARG A C 1
ATOM 733 O O . ARG A 1 91 ? 10.623 0.775 -24.636 1.00 73.25 91 ARG A O 1
ATOM 740 N N . ASP A 1 92 ? 10.193 0.826 -26.843 1.00 74.94 92 ASP A N 1
ATOM 741 C CA . ASP A 1 92 ? 11.584 0.676 -27.255 1.00 74.94 92 ASP A CA 1
ATOM 742 C C . ASP A 1 92 ? 12.423 1.840 -26.723 1.00 74.94 92 ASP A C 1
ATOM 744 O O . ASP A 1 92 ? 12.257 3.000 -27.121 1.00 74.94 92 ASP A O 1
ATOM 748 N N . VAL A 1 93 ? 13.369 1.506 -25.847 1.00 69.00 93 VAL A N 1
ATOM 749 C CA . VAL A 1 93 ? 14.304 2.446 -25.213 1.00 69.00 93 VAL A CA 1
ATOM 750 C C . VAL A 1 93 ? 15.047 3.275 -26.271 1.00 69.00 93 VAL A C 1
ATOM 752 O O . VAL A 1 93 ? 15.270 4.470 -26.093 1.00 69.00 93 VAL A O 1
ATOM 755 N N . GLY A 1 94 ? 15.335 2.675 -27.431 1.00 67.62 94 GLY A N 1
ATOM 756 C CA . GLY A 1 94 ? 15.974 3.352 -28.561 1.00 67.62 94 GLY A CA 1
ATOM 757 C C . GLY A 1 94 ? 15.142 4.480 -29.184 1.00 67.62 94 GLY A C 1
ATOM 758 O O . GLY A 1 94 ? 15.713 5.481 -29.611 1.00 67.62 94 GLY A O 1
ATOM 759 N N . ARG A 1 95 ? 13.803 4.376 -29.193 1.00 71.31 95 ARG A N 1
ATOM 760 C CA . ARG A 1 95 ? 12.918 5.442 -29.705 1.00 71.31 95 ARG A CA 1
ATOM 761 C C . ARG A 1 95 ? 12.696 6.553 -28.686 1.00 71.31 95 ARG A C 1
ATOM 763 O O . ARG A 1 95 ? 12.611 7.714 -29.071 1.00 71.31 95 ARG A O 1
ATOM 770 N N . VAL A 1 96 ? 12.604 6.213 -27.401 1.00 71.38 96 VAL A N 1
ATOM 771 C CA . VAL A 1 96 ? 12.341 7.195 -26.334 1.00 71.38 96 VAL A CA 1
ATOM 772 C C . VAL A 1 96 ? 13.582 8.027 -26.023 1.00 71.38 96 VAL A C 1
ATOM 774 O O . VAL A 1 96 ? 13.482 9.235 -25.829 1.00 71.38 96 VAL A O 1
ATOM 777 N N . CYS A 1 97 ? 14.758 7.399 -26.006 1.00 77.19 97 CYS A N 1
ATOM 778 C CA . CYS A 1 97 ? 15.996 8.081 -25.649 1.00 77.19 97 CYS A CA 1
ATOM 779 C C . CYS A 1 97 ? 16.669 8.794 -26.833 1.00 77.19 97 CYS A C 1
ATOM 781 O O . CYS A 1 97 ? 17.697 9.411 -26.597 1.00 77.19 97 CYS A O 1
ATOM 783 N N . ASN A 1 98 ? 16.140 8.694 -28.062 1.00 79.00 98 ASN A N 1
ATOM 784 C CA . ASN A 1 98 ? 16.631 9.265 -29.330 1.00 79.00 98 ASN A CA 1
ATOM 785 C C . ASN A 1 98 ? 18.016 9.959 -29.267 1.00 79.00 98 ASN A C 1
ATOM 787 O O . ASN A 1 98 ? 18.116 11.182 -29.181 1.00 79.00 98 ASN A O 1
ATOM 791 N N . GLY A 1 99 ? 19.094 9.165 -29.252 1.00 74.62 99 GLY A N 1
ATOM 792 C CA . GLY A 1 99 ? 20.480 9.659 -29.304 1.00 74.62 99 GLY A CA 1
ATOM 793 C C . GLY A 1 99 ? 21.045 10.285 -28.017 1.00 74.62 99 GLY A C 1
ATOM 794 O O . GLY A 1 99 ? 22.188 10.735 -28.008 1.00 74.62 99 GLY A O 1
ATOM 795 N N . THR A 1 100 ? 20.290 10.317 -26.920 1.00 84.00 100 THR A N 1
ATOM 796 C CA . THR A 1 100 ? 20.777 10.775 -25.610 1.00 84.00 100 THR A CA 1
ATOM 797 C C . THR A 1 100 ? 21.618 9.709 -24.909 1.00 84.00 100 THR A C 1
ATOM 799 O O . THR A 1 100 ? 21.510 8.512 -25.176 1.00 84.00 100 THR A O 1
ATOM 802 N N . THR A 1 101 ? 22.472 10.140 -23.977 1.00 87.19 101 THR A N 1
ATOM 803 C CA . THR A 1 101 ? 23.262 9.220 -23.155 1.00 87.19 101 THR A CA 1
ATOM 804 C C . THR A 1 101 ? 22.346 8.350 -22.292 1.00 87.19 101 THR A C 1
ATOM 806 O O . THR A 1 101 ? 21.377 8.838 -21.703 1.00 87.19 101 THR A O 1
ATOM 809 N N . ALA A 1 102 ? 22.685 7.061 -22.166 1.00 84.00 102 ALA A N 1
ATOM 810 C CA . ALA A 1 102 ? 21.903 6.090 -21.393 1.00 84.00 102 ALA A CA 1
ATOM 811 C C . ALA A 1 102 ? 21.585 6.587 -19.969 1.00 84.00 102 ALA A C 1
ATOM 813 O O . ALA A 1 102 ? 20.470 6.421 -19.478 1.00 84.00 102 ALA A O 1
ATOM 814 N N . MET A 1 103 ? 22.537 7.287 -19.343 1.00 87.62 103 MET A N 1
ATOM 815 C CA . MET A 1 103 ? 22.387 7.836 -17.995 1.00 87.62 103 MET A CA 1
ATOM 816 C C . MET A 1 103 ? 21.300 8.916 -17.899 1.00 87.62 103 MET A C 1
ATOM 818 O O . MET A 1 103 ? 20.519 8.926 -16.948 1.00 87.62 103 MET A O 1
ATOM 822 N N . ARG A 1 104 ? 21.200 9.807 -18.894 1.00 87.00 104 ARG A N 1
ATOM 823 C CA . ARG A 1 104 ? 20.193 10.879 -18.901 1.00 87.00 104 ARG A CA 1
ATOM 824 C C . ARG A 1 104 ? 18.792 10.315 -19.120 1.00 87.00 104 ARG A C 1
ATOM 826 O O . ARG A 1 104 ? 17.838 10.767 -18.490 1.00 87.00 104 ARG A O 1
ATOM 833 N N . CYS A 1 105 ? 18.680 9.293 -19.964 1.00 86.94 105 CYS A N 1
ATOM 834 C CA . CYS A 1 105 ? 17.408 8.622 -20.190 1.00 86.94 105 CYS A CA 1
ATOM 835 C C . CYS A 1 105 ? 16.946 7.816 -18.965 1.00 86.94 105 CYS A C 1
ATOM 837 O O . CYS A 1 105 ? 15.767 7.873 -18.605 1.00 86.94 105 CYS A O 1
ATOM 839 N N . LEU A 1 106 ? 17.872 7.139 -18.273 1.00 86.62 106 LEU A N 1
ATOM 840 C CA . LEU A 1 106 ? 17.592 6.461 -17.005 1.00 86.62 106 LEU A CA 1
ATOM 841 C C . LEU A 1 106 ? 17.122 7.453 -15.935 1.00 86.62 106 LEU A C 1
ATOM 843 O O . LEU A 1 106 ? 16.121 7.202 -15.270 1.00 86.62 106 LEU A O 1
ATOM 847 N N . GLN A 1 107 ? 17.799 8.598 -15.800 1.00 92.56 107 GLN A N 1
ATOM 848 C CA . GLN A 1 107 ? 17.401 9.644 -14.857 1.00 92.56 107 GLN A CA 1
ATOM 849 C C . GLN A 1 107 ? 15.984 10.157 -15.143 1.00 92.56 107 GLN A C 1
ATOM 851 O O . GLN A 1 107 ? 15.201 10.327 -14.212 1.00 92.56 107 GLN A O 1
ATOM 856 N N . TYR A 1 108 ? 15.634 10.357 -16.417 1.00 88.94 108 TYR A N 1
ATOM 857 C CA . TYR A 1 108 ? 14.282 10.757 -16.807 1.00 88.94 108 TYR A CA 1
ATOM 858 C C . TYR A 1 108 ? 13.231 9.703 -16.428 1.00 88.94 108 TYR A C 1
ATOM 860 O O . TYR A 1 108 ? 12.191 10.051 -15.874 1.00 88.94 108 TYR A O 1
ATOM 868 N N . HIS A 1 109 ? 13.508 8.415 -16.654 1.00 87.81 109 HIS A N 1
ATOM 869 C CA . HIS A 1 109 ? 12.584 7.341 -16.275 1.00 87.81 109 HIS A CA 1
ATOM 870 C C . HIS A 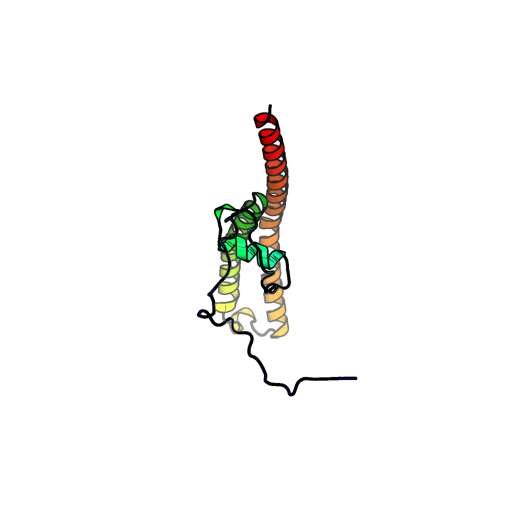1 109 ? 12.448 7.211 -14.757 1.00 87.81 109 HIS A C 1
ATOM 872 O O . HIS A 1 109 ? 11.336 7.074 -14.257 1.00 87.81 109 HIS A O 1
ATOM 878 N N . LEU A 1 110 ? 13.552 7.312 -14.011 1.00 89.81 110 LEU A N 1
ATOM 879 C CA . LEU A 1 110 ? 13.521 7.318 -12.548 1.00 89.81 110 LEU A CA 1
ATOM 880 C C . LEU A 1 110 ? 12.719 8.504 -12.007 1.00 89.81 110 LEU A C 1
ATOM 882 O O . LEU A 1 110 ? 11.937 8.327 -11.075 1.00 89.81 110 LEU A O 1
ATOM 886 N N . TRP A 1 111 ? 12.870 9.683 -12.613 1.00 93.06 111 TRP A N 1
ATOM 887 C CA . TRP A 1 111 ? 12.092 10.873 -12.273 1.00 93.06 111 TRP A CA 1
ATOM 888 C C . TRP A 1 111 ? 10.597 10.702 -12.565 1.00 93.06 111 TRP A C 1
ATOM 890 O O . TRP A 1 111 ? 9.746 11.061 -11.755 1.00 93.06 111 TRP A O 1
ATOM 900 N N . LEU A 1 112 ? 10.254 10.117 -13.712 1.00 88.69 112 LEU A N 1
ATOM 901 C CA . LEU A 1 112 ? 8.863 9.865 -14.078 1.00 88.69 112 LEU A CA 1
ATOM 902 C C . LEU A 1 112 ? 8.217 8.835 -13.136 1.00 88.69 112 LEU A C 1
ATOM 904 O O . LEU A 1 112 ? 7.111 9.051 -12.641 1.00 88.69 112 LEU A O 1
ATOM 908 N N . CYS A 1 113 ? 8.940 7.753 -12.834 1.00 89.50 113 CYS A N 1
ATOM 909 C CA . CYS A 1 113 ? 8.526 6.748 -11.861 1.00 89.50 113 CYS A CA 1
ATOM 910 C C . CYS A 1 113 ? 8.321 7.375 -10.479 1.00 89.50 113 CYS A C 1
ATOM 912 O O . CYS A 1 113 ? 7.274 7.161 -9.870 1.00 89.50 113 CYS A O 1
ATOM 914 N N . SER A 1 114 ? 9.273 8.171 -9.982 1.00 91.12 114 SER A N 1
ATOM 915 C CA . SER A 1 114 ? 9.147 8.801 -8.663 1.00 91.12 114 SER A CA 1
ATOM 916 C C . SER A 1 114 ? 7.947 9.746 -8.593 1.00 91.12 114 SER A C 1
ATOM 918 O O . SER A 1 114 ? 7.228 9.731 -7.595 1.00 91.12 114 SER A O 1
ATOM 920 N N . TRP A 1 115 ? 7.656 10.491 -9.661 1.00 92.88 115 TRP A N 1
ATOM 921 C CA . TRP A 1 115 ? 6.477 11.355 -9.723 1.00 92.88 115 TRP A CA 1
ATOM 922 C C . TRP A 1 115 ? 5.164 10.566 -9.634 1.00 92.88 115 TRP A C 1
ATOM 924 O O . TRP A 1 115 ? 4.257 10.945 -8.890 1.00 92.88 115 TRP A O 1
ATOM 934 N N . MET A 1 116 ? 5.074 9.430 -10.332 1.00 89.81 116 MET A N 1
ATOM 935 C CA . MET A 1 116 ? 3.915 8.532 -10.247 1.00 89.81 116 MET A CA 1
ATOM 936 C C . MET A 1 116 ? 3.747 7.943 -8.840 1.00 89.81 116 MET A C 1
ATOM 938 O O . MET A 1 116 ? 2.628 7.891 -8.326 1.00 89.81 116 MET A O 1
ATOM 942 N N . TRP A 1 117 ? 4.850 7.566 -8.185 1.00 87.56 117 TRP A N 1
ATOM 943 C CA . TRP A 1 117 ? 4.838 7.097 -6.795 1.00 87.56 117 TRP A CA 1
ATOM 944 C C . TRP A 1 117 ? 4.377 8.177 -5.812 1.00 87.56 117 TRP A C 1
ATOM 946 O O . TRP A 1 117 ? 3.595 7.885 -4.908 1.00 87.56 117 TRP A O 1
ATOM 956 N N . ILE A 1 118 ? 4.820 9.425 -5.989 1.00 92.25 118 ILE A N 1
ATOM 957 C CA . ILE A 1 118 ? 4.392 10.551 -5.147 1.00 92.25 118 ILE A CA 1
ATOM 958 C C . ILE A 1 118 ? 2.898 10.824 -5.336 1.00 92.25 118 ILE A C 1
ATOM 960 O O . ILE A 1 118 ? 2.193 11.008 -4.347 1.00 92.25 118 ILE A O 1
ATOM 964 N N . GLY A 1 119 ? 2.397 10.798 -6.575 1.00 91.56 119 GLY A N 1
ATOM 965 C CA . GLY A 1 119 ? 0.964 10.944 -6.848 1.00 91.56 119 GLY A CA 1
ATOM 966 C C . GLY A 1 119 ? 0.131 9.858 -6.160 1.00 91.56 119 GLY A C 1
ATOM 967 O O . GLY A 1 119 ? -0.845 10.160 -5.476 1.00 91.56 119 GLY A O 1
ATOM 968 N N . TRP A 1 120 ? 0.573 8.603 -6.256 1.00 92.19 120 TRP A N 1
ATOM 969 C CA . TRP A 1 120 ? -0.048 7.471 -5.563 1.00 92.19 120 TRP A CA 1
ATOM 970 C C . TRP A 1 120 ? -0.051 7.636 -4.035 1.00 92.19 120 TRP A C 1
ATOM 972 O O . TRP A 1 120 ? -1.083 7.438 -3.390 1.00 92.19 120 TRP A O 1
ATOM 982 N N . LEU A 1 121 ? 1.077 8.054 -3.448 1.00 90.75 121 LEU A N 1
ATOM 983 C CA . LEU A 1 121 ? 1.163 8.353 -2.015 1.00 90.75 121 LEU A CA 1
ATOM 984 C C . LEU A 1 121 ? 0.229 9.500 -1.621 1.00 90.75 121 LEU A C 1
ATOM 986 O O . LEU A 1 121 ? -0.438 9.408 -0.593 1.00 90.75 121 LEU A O 1
ATOM 990 N N . GLY A 1 122 ? 0.146 10.551 -2.438 1.00 91.81 122 GLY A N 1
ATOM 991 C CA . GLY A 1 122 ? -0.743 11.689 -2.213 1.00 91.81 122 GLY A CA 1
ATOM 992 C C . GLY A 1 122 ? -2.216 11.288 -2.155 1.00 91.81 122 GLY A C 1
ATOM 993 O O . GLY A 1 122 ? -2.957 11.818 -1.331 1.00 91.81 122 GLY A O 1
ATOM 994 N N . GLU A 1 123 ? -2.632 10.305 -2.957 1.00 91.25 123 GLU A N 1
ATOM 995 C CA . GLU A 1 123 ? -3.983 9.749 -2.863 1.00 91.25 123 GLU A CA 1
ATOM 996 C C . GLU A 1 123 ? -4.183 8.910 -1.598 1.00 91.25 123 GLU A C 1
ATOM 998 O O . GLU A 1 123 ? -5.247 8.987 -0.995 1.00 91.25 123 GLU A O 1
ATOM 1003 N N . ILE A 1 124 ? -3.197 8.112 -1.178 1.00 93.00 124 ILE A N 1
ATOM 1004 C CA . ILE A 1 124 ? -3.356 7.112 -0.104 1.00 93.00 124 ILE A CA 1
ATOM 1005 C C . ILE A 1 124 ? -3.176 7.681 1.299 1.00 93.00 124 ILE A C 1
ATOM 1007 O O . ILE A 1 124 ? -3.882 7.270 2.224 1.00 93.00 124 ILE A O 1
ATOM 1011 N N . VAL A 1 125 ? -2.232 8.600 1.487 1.00 93.31 125 VAL A N 1
ATOM 1012 C CA . VAL A 1 125 ? -1.885 9.144 2.807 1.00 93.31 125 VAL A CA 1
ATOM 1013 C C . VAL A 1 125 ? -3.098 9.761 3.524 1.00 93.31 125 VAL A C 1
ATOM 1015 O O . VAL A 1 125 ? -3.291 9.435 4.699 1.00 93.31 125 VAL A O 1
ATOM 1018 N N . PRO A 1 126 ? -3.970 10.554 2.866 1.00 94.06 126 PRO A N 1
ATOM 1019 C CA . PRO A 1 126 ? -5.188 11.066 3.494 1.00 94.06 126 PRO A CA 1
ATOM 1020 C C . PRO A 1 126 ? -6.101 9.953 4.024 1.00 94.06 126 PRO A C 1
ATOM 1022 O O . PRO A 1 126 ? -6.585 10.038 5.153 1.00 94.06 126 PRO A O 1
ATOM 1025 N N . TRP A 1 127 ? -6.276 8.863 3.268 1.00 90.88 127 TRP A N 1
ATOM 1026 C CA . TRP A 1 127 ? -7.060 7.707 3.720 1.00 90.88 127 TRP A CA 1
ATOM 1027 C C . TRP A 1 127 ? -6.412 6.990 4.902 1.00 90.88 127 TRP A C 1
ATOM 1029 O O . TRP A 1 127 ? -7.119 6.475 5.767 1.00 90.88 127 TRP A O 1
ATOM 1039 N N . GLY A 1 128 ? -5.081 6.996 4.983 1.00 90.19 128 GLY A N 1
ATOM 1040 C CA . GLY A 1 128 ? -4.355 6.485 6.144 1.00 90.19 128 GLY A CA 1
ATOM 1041 C C . GLY A 1 128 ? -4.695 7.266 7.413 1.00 90.19 128 GLY A C 1
ATOM 1042 O O . GLY A 1 128 ? -4.987 6.662 8.446 1.00 90.19 128 GLY A O 1
ATOM 1043 N N . VAL A 1 129 ? -4.739 8.600 7.325 1.00 91.00 129 VAL A N 1
ATOM 1044 C CA . VAL A 1 129 ? -5.144 9.471 8.442 1.00 91.00 129 VAL A CA 1
ATOM 1045 C C . VAL A 1 129 ? -6.590 9.186 8.856 1.00 91.00 129 VAL A C 1
ATOM 1047 O O . VAL A 1 129 ? -6.854 8.986 10.043 1.00 91.00 129 VAL A O 1
ATOM 1050 N N . VAL A 1 130 ? -7.512 9.083 7.892 1.00 91.25 130 VAL A N 1
ATOM 1051 C CA . VAL A 1 130 ? -8.917 8.718 8.156 1.00 91.25 130 VAL A CA 1
ATOM 1052 C C . VAL A 1 130 ? -9.012 7.354 8.843 1.00 91.25 130 VAL A C 1
ATOM 1054 O O . VAL A 1 130 ? -9.751 7.205 9.814 1.00 91.25 130 VAL A O 1
ATOM 1057 N N . GLY A 1 131 ? -8.222 6.374 8.400 1.00 90.31 131 GLY A N 1
ATOM 1058 C CA . GLY A 1 131 ? -8.149 5.054 9.021 1.00 90.31 131 GLY A CA 1
ATOM 1059 C C . GLY A 1 131 ? -7.702 5.113 10.483 1.00 90.31 131 GLY A C 1
ATOM 1060 O O . GLY A 1 131 ? -8.327 4.484 11.334 1.00 90.31 131 GLY A O 1
ATOM 1061 N N . VAL A 1 132 ? -6.672 5.902 10.807 1.00 89.44 132 VAL A N 1
ATOM 1062 C CA . VAL A 1 132 ? -6.198 6.080 12.194 1.00 89.44 132 VAL A CA 1
ATOM 1063 C C . VAL A 1 132 ? -7.275 6.711 13.076 1.00 89.44 132 VAL A C 1
ATOM 1065 O O . VAL A 1 132 ? -7.537 6.208 14.170 1.00 89.44 132 VAL A O 1
ATOM 1068 N N . VAL A 1 133 ? -7.931 7.770 12.594 1.00 90.88 133 VAL A N 1
ATOM 1069 C CA . VAL A 1 133 ? -9.039 8.418 13.315 1.00 90.88 133 VAL A CA 1
ATOM 1070 C C . VAL A 1 133 ? -10.196 7.436 13.516 1.00 90.88 133 VAL A C 1
ATOM 1072 O O . VAL A 1 133 ? -10.730 7.332 14.619 1.00 90.88 133 VAL A O 1
ATOM 1075 N N . GLY A 1 134 ? -10.539 6.657 12.488 1.00 89.62 134 GLY A N 1
ATOM 1076 C CA . GLY A 1 134 ? -11.570 5.623 12.558 1.00 89.62 134 GLY A CA 1
ATOM 1077 C C . GLY A 1 134 ? -11.254 4.528 13.578 1.00 89.62 134 GLY A C 1
ATOM 1078 O O . GLY A 1 134 ? -12.138 4.135 14.338 1.00 89.62 134 GLY A O 1
ATOM 1079 N N . VAL A 1 135 ? -9.995 4.077 13.660 1.00 91.12 135 VAL A N 1
ATOM 1080 C CA . VAL A 1 135 ? -9.543 3.132 14.698 1.00 91.12 135 VAL A CA 1
ATOM 1081 C C . VAL A 1 135 ? -9.750 3.720 16.086 1.00 91.12 135 VAL A C 1
ATOM 1083 O O . VAL A 1 135 ? -10.327 3.054 16.943 1.00 91.12 135 VAL A O 1
ATOM 1086 N N . PHE A 1 136 ? -9.318 4.963 16.296 1.00 89.38 136 PHE A N 1
ATOM 1087 C CA . PHE A 1 136 ? -9.420 5.618 17.596 1.00 89.38 136 PHE A CA 1
ATOM 1088 C C . PHE A 1 136 ? -10.883 5.779 18.037 1.00 89.38 136 PHE A C 1
ATOM 1090 O O . PHE A 1 136 ? -11.246 5.393 19.146 1.00 89.38 136 PHE A O 1
ATOM 1097 N N . LEU A 1 137 ? -11.751 6.258 17.140 1.00 89.44 137 LEU A N 1
ATOM 1098 C CA . LEU A 1 137 ? -13.185 6.391 17.411 1.00 89.44 137 LEU A CA 1
ATOM 1099 C C . LEU A 1 137 ? -13.863 5.035 17.648 1.00 89.44 137 LEU A C 1
ATOM 1101 O O . LEU A 1 137 ? -14.690 4.912 18.551 1.00 89.44 137 LEU A O 1
ATOM 1105 N N . GLY A 1 138 ? -13.510 4.011 16.868 1.00 87.75 138 GLY A N 1
ATOM 1106 C CA . GLY A 1 138 ? -14.057 2.665 17.025 1.00 87.75 138 GLY A CA 1
ATOM 1107 C C . GLY A 1 138 ? -13.673 2.025 18.359 1.00 87.75 138 GLY A C 1
ATOM 1108 O O . GLY A 1 138 ? -14.524 1.428 19.021 1.00 87.75 138 GLY A O 1
ATOM 1109 N N . GLU A 1 139 ? -12.423 2.190 18.798 1.00 88.38 139 GLU A N 1
ATOM 1110 C CA . GLU A 1 139 ? -11.975 1.708 20.110 1.00 88.38 139 GLU A CA 1
ATOM 1111 C C . GLU A 1 139 ? -12.695 2.440 21.255 1.00 88.38 139 GLU A C 1
ATOM 1113 O O . GLU A 1 139 ? -13.199 1.788 22.174 1.00 88.38 139 GLU A O 1
ATOM 1118 N N . GLU A 1 140 ? -12.843 3.764 21.172 1.00 87.25 140 GLU A N 1
ATOM 1119 C CA . GLU A 1 140 ? -13.580 4.553 22.169 1.00 87.25 140 GLU A CA 1
ATOM 1120 C C . GLU A 1 140 ? -15.064 4.164 22.260 1.00 87.25 140 GLU A C 1
ATOM 1122 O O . GLU A 1 140 ? -15.621 4.033 23.359 1.00 87.25 140 GLU A O 1
ATOM 1127 N N . LEU A 1 141 ? -15.716 3.922 21.120 1.00 88.25 141 LEU A N 1
ATOM 1128 C CA . LEU A 1 141 ? -17.104 3.459 21.079 1.00 88.25 141 LEU A CA 1
ATOM 1129 C C . LEU A 1 141 ? -17.247 2.076 21.716 1.00 88.25 141 LEU A C 1
ATOM 1131 O O . LEU A 1 141 ? -18.100 1.895 22.584 1.00 88.25 141 LEU A O 1
ATOM 1135 N N . LEU A 1 142 ? -16.373 1.124 21.378 1.00 86.00 142 LEU A N 1
ATOM 1136 C CA . LEU A 1 142 ? -16.390 -0.216 21.974 1.00 86.00 142 LEU A CA 1
ATOM 1137 C C . LEU A 1 142 ? -16.186 -0.173 23.496 1.00 86.00 142 LEU A C 1
ATOM 1139 O O . LEU A 1 142 ? -16.855 -0.902 24.237 1.00 86.00 142 LEU A O 1
ATOM 1143 N N . LEU A 1 143 ? -15.307 0.706 23.984 1.00 83.50 143 LEU A N 1
ATOM 1144 C CA . LEU A 1 143 ? -15.085 0.906 25.418 1.00 83.50 143 LEU A CA 1
ATOM 1145 C C . LEU A 1 143 ? -16.296 1.532 26.121 1.00 83.50 143 LEU A C 1
ATOM 1147 O O . LEU A 1 143 ? -16.566 1.202 27.282 1.00 83.50 143 LEU A O 1
ATOM 1151 N N . LYS A 1 144 ? -17.035 2.429 25.460 1.00 88.12 144 LYS A N 1
ATOM 1152 C CA . LYS A 1 144 ? -18.284 2.993 25.999 1.00 88.12 144 LYS A CA 1
ATOM 1153 C C . LYS A 1 144 ? -19.402 1.951 26.031 1.00 88.12 144 LYS A C 1
ATOM 1155 O O . LYS A 1 144 ? -19.996 1.757 27.092 1.00 88.12 144 LYS A O 1
ATOM 1160 N N . THR A 1 145 ? -19.631 1.218 24.943 1.00 88.88 145 THR A N 1
ATOM 1161 C C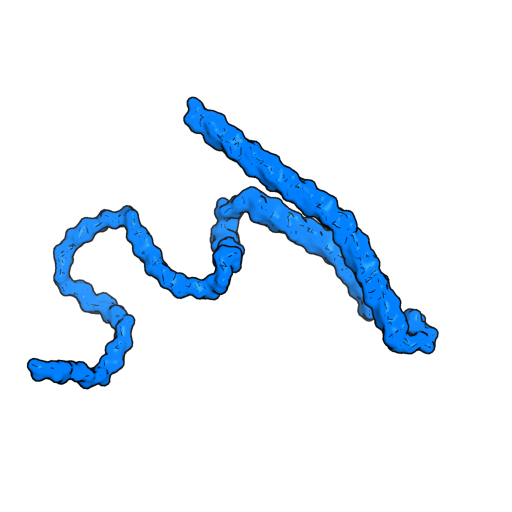A . THR A 1 145 ? -20.693 0.198 24.866 1.00 88.88 145 THR A CA 1
ATOM 1162 C C . THR A 1 145 ? -20.476 -0.919 25.886 1.00 88.88 145 THR A C 1
ATOM 1164 O O . THR A 1 145 ? -21.407 -1.327 26.578 1.00 88.88 145 THR A O 1
ATOM 1167 N N . ARG A 1 146 ? -19.224 -1.361 26.074 1.00 83.25 146 ARG A N 1
ATOM 1168 C CA . ARG A 1 146 ? -18.887 -2.389 27.072 1.00 83.25 146 ARG A CA 1
ATOM 1169 C C . ARG A 1 146 ? -19.130 -1.937 28.514 1.00 83.25 146 ARG A C 1
ATOM 1171 O O . ARG A 1 146 ? -19.423 -2.772 29.364 1.00 83.25 146 ARG A O 1
ATOM 1178 N N . ARG A 1 147 ? -18.981 -0.639 28.805 1.00 84.81 147 ARG A N 1
ATOM 1179 C CA . ARG A 1 147 ? -19.300 -0.065 30.124 1.00 84.81 147 ARG A CA 1
ATOM 1180 C C . ARG A 1 147 ? -20.806 0.023 30.353 1.00 84.81 147 ARG A C 1
ATOM 1182 O O . ARG A 1 147 ? -21.240 -0.213 31.473 1.00 84.81 147 ARG A O 1
ATOM 1189 N N . PHE A 1 148 ? -21.575 0.320 29.308 1.00 86.38 148 PHE A N 1
ATOM 1190 C CA . PHE A 1 148 ? -23.035 0.379 29.378 1.00 86.38 148 PHE A CA 1
ATOM 1191 C C . PHE A 1 148 ? -23.658 -0.999 29.627 1.00 86.38 148 PHE A C 1
ATOM 1193 O O . PHE A 1 148 ? -24.509 -1.122 30.490 1.00 86.38 148 PHE A O 1
ATOM 1200 N N . LEU A 1 149 ? -23.164 -2.045 28.956 1.00 80.06 149 LEU A N 1
ATOM 1201 C CA . LEU A 1 149 ? -23.641 -3.431 29.110 1.00 80.06 149 LEU A CA 1
ATOM 1202 C C . LEU A 1 149 ? -23.331 -4.083 30.471 1.00 80.06 149 LEU A C 1
ATOM 1204 O O . LEU A 1 149 ? -23.778 -5.195 30.728 1.00 80.06 149 LEU A O 1
ATOM 1208 N N . LYS A 1 150 ? -22.504 -3.451 31.312 1.00 72.19 150 LYS A N 1
ATOM 1209 C CA . LYS A 1 150 ? -22.157 -3.953 32.653 1.00 72.19 150 LYS A CA 1
ATOM 1210 C C . LYS A 1 150 ? -22.988 -3.326 33.777 1.00 72.19 150 LYS A C 1
ATOM 1212 O O . LYS A 1 150 ? -22.820 -3.746 34.920 1.00 72.19 150 LYS A O 1
ATOM 1217 N N . LYS A 1 151 ? -23.787 -2.305 33.474 1.00 53.97 151 LYS A N 1
ATOM 1218 C CA . LYS A 1 151 ? -24.770 -1.724 34.392 1.00 53.97 151 LYS A CA 1
ATOM 1219 C C . LYS A 1 151 ? -26.127 -2.350 34.126 1.00 53.97 151 LYS A C 1
ATOM 1221 O O . LYS A 1 151 ? -26.866 -2.491 35.118 1.00 53.97 151 LYS A O 1
#

Secondary structure (DSSP, 8-state):
---------------TT------------------------SSHHHHHHHHHHH-GGG--HHHHHHHHHHHHHHHHHHHHHHHHHHHHHSS-HHHHSTT--HHHHHHHHHHHHHHHHHHHHHHHHHHHHHHHHHHHHHHHHHHHHHHHTT-

pLDDT: mean 74.49, std 17.31, range [34.12, 94.19]

Organism: NCBI:txid1081102

Foldseek 3Di:
DDDDDDDDPPPPDPDPPPPDDDDDDDPPPDDPPPPPPPCPDPDPVVVVVVVCVVPVVVDDPLNVLVVVLVVVLVVLVVVLVVVLCCVPPVDDLCVQCVPPDPVVSVVVSVVVNVVSVVVSCVVSVVVVVVSVVVSVVVVVVVVVVVVVVVD

Sequence (151 aa):
MSCGASCVPSANFPDPNNRFGGPPRALNSASRDRQPRRQRFFSRRLQRVSDIAHEPTSIRFRELVLLVFVLFASYKGYFVADRIYEALARRDVGRVCNGTTAMRCLQYHLWLCSWMWIGWLGEIVPWGVVGVVGVFLGEELLLKTRRFLKK